Protein AF-A0A3P6PK86-F1 (afdb_monomer_lite)

Secondary structure (DSSP, 8-state):
-PPPHHHHS---SBTTB---HHHHHHHHHHHHHHHHGGGGT--TT--EEEEEHHHHHHHHHHHH-TTTTTTS-SEEEEES--TTSTTT---TTT--HHHHHHHHTT----TTTHHHHHHHHHHHS-HHHHHHHHHHHHHT-TTS---TT-HHHHHHHS-TTHHHHSS-B----------

Organism: Anisakis simplex (NCBI:txid6269)

InterPro domains:
  IPR002018 Carboxylesterase, type B [PF00135] (8-132)
  IPR019826 Carboxylesterase type B, active site [PS00122] (40-55)
  IPR029058 Alpha/Beta hydrolase fold [G3DSA:3.40.50.1820] (6-154)
  IPR029058 Alpha/Beta hydrolase fold [SSF53474] (8-146)
  IPR051093 Neuroligin and Bile salt-activated lipase [PTHR43903] (8-133)

Radius of gyration: 18.69 Å; chains: 1; bounding box: 48×33×60 Å

Foldseek 3Di:
DQDFPLGQAQADVDPLRHHNNNLVSVQVVLVVCLVCVVVVVHHSAAWEWEFAALLLQSSQCLCPDPSRDPHRHDYYHHHHDHVPPPPNDDDSVPDCLNVQLLVQLVLHADPVCGVVSSSVSVVPGDPVSSVVSNVVSVVPPPPPPPPPPCPVVVVCVPDSVRNVVRRPRPRHPPDPDDD

Structure (mmCIF, N/CA/C/O backbone):
data_AF-A0A3P6PK86-F1
#
_entry.id   AF-A0A3P6PK86-F1
#
loop_
_atom_site.grou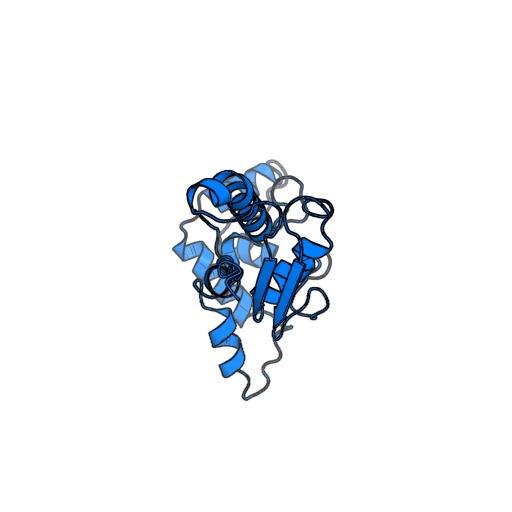p_PDB
_atom_site.id
_atom_site.type_symbol
_atom_site.label_atom_id
_atom_site.label_alt_id
_atom_site.label_comp_id
_atom_site.label_asym_id
_atom_site.label_entity_id
_atom_site.label_seq_id
_atom_site.pdbx_PDB_ins_code
_atom_site.Cartn_x
_atom_site.Cartn_y
_atom_site.Cartn_z
_atom_site.occupancy
_atom_site.B_iso_or_equiv
_atom_site.auth_seq_id
_atom_site.auth_comp_id
_atom_site.auth_asym_id
_atom_site.auth_atom_id
_atom_site.pdbx_PDB_model_num
ATOM 1 N N . MET A 1 1 ? -11.714 -4.425 -6.469 1.00 31.80 1 MET A N 1
ATOM 2 C CA . MET A 1 1 ? -10.636 -5.429 -6.592 1.00 31.80 1 MET A CA 1
ATOM 3 C C . MET A 1 1 ? -9.438 -4.866 -5.845 1.00 31.80 1 MET A C 1
ATOM 5 O O . MET A 1 1 ? -9.023 -3.776 -6.207 1.00 31.80 1 MET A O 1
ATOM 9 N N . ILE A 1 2 ? -8.986 -5.521 -4.771 1.00 38.69 2 ILE A N 1
ATOM 10 C CA . ILE A 1 2 ? -7.820 -5.087 -3.979 1.00 38.69 2 ILE A CA 1
ATOM 11 C C . ILE A 1 2 ? -6.560 -5.549 -4.718 1.00 38.69 2 ILE A C 1
ATOM 13 O O . ILE A 1 2 ? -6.493 -6.702 -5.147 1.00 38.69 2 ILE A O 1
ATOM 17 N N . LYS A 1 3 ? -5.594 -4.654 -4.921 1.00 50.31 3 LYS A N 1
ATOM 18 C CA . LYS A 1 3 ? -4.349 -4.938 -5.643 1.00 50.31 3 LYS A CA 1
ATOM 19 C C . LYS A 1 3 ? -3.356 -5.681 -4.743 1.00 50.31 3 LYS A C 1
ATOM 21 O O . LYS A 1 3 ? -3.172 -5.333 -3.581 1.00 50.31 3 LYS A O 1
ATOM 26 N N . SER A 1 4 ? -2.706 -6.705 -5.298 1.00 50.00 4 SER A N 1
ATOM 27 C CA . SER A 1 4 ? -1.701 -7.544 -4.622 1.00 50.00 4 SER A CA 1
ATOM 28 C C . SER A 1 4 ? -0.397 -6.788 -4.335 1.00 50.00 4 SER A C 1
ATOM 30 O O . SER A 1 4 ? -0.153 -5.755 -4.950 1.00 50.00 4 SER A O 1
ATOM 32 N N . HIS A 1 5 ? 0.487 -7.320 -3.476 1.00 52.94 5 HIS A N 1
ATOM 33 C CA . HIS A 1 5 ? 1.792 -6.713 -3.140 1.00 52.94 5 HIS A CA 1
ATOM 34 C C . HIS A 1 5 ? 2.570 -6.235 -4.385 1.00 52.94 5 HIS A C 1
ATOM 36 O O . HIS A 1 5 ? 2.975 -5.080 -4.498 1.00 52.94 5 HIS A O 1
ATOM 42 N N . ASN A 1 6 ? 2.663 -7.092 -5.398 1.00 59.12 6 ASN A N 1
ATOM 43 C CA . ASN A 1 6 ? 3.407 -6.800 -6.620 1.00 59.12 6 ASN A CA 1
ATOM 44 C C . ASN A 1 6 ? 2.768 -5.677 -7.460 1.00 59.12 6 ASN A C 1
ATOM 46 O O . ASN A 1 6 ? 3.464 -4.842 -8.033 1.00 59.12 6 ASN A O 1
ATOM 50 N N . THR A 1 7 ? 1.436 -5.620 -7.543 1.00 66.81 7 THR A N 1
ATOM 51 C CA . THR A 1 7 ? 0.717 -4.613 -8.358 1.00 66.81 7 THR A CA 1
ATOM 52 C C . THR A 1 7 ? 0.401 -3.330 -7.587 1.00 66.81 7 THR A C 1
ATOM 54 O O . THR A 1 7 ? 0.211 -2.267 -8.180 1.00 66.81 7 THR A O 1
ATOM 57 N N . GLY A 1 8 ? 0.344 -3.421 -6.262 1.00 77.56 8 GLY A N 1
ATOM 58 C CA . GLY A 1 8 ? -0.101 -2.373 -5.357 1.00 77.56 8 GLY A CA 1
ATOM 59 C C . GLY A 1 8 ? 0.996 -1.389 -4.969 1.00 77.56 8 GLY A C 1
ATOM 60 O O . GLY A 1 8 ? 0.677 -0.267 -4.589 1.00 77.56 8 GLY A O 1
ATOM 61 N N . PHE A 1 9 ? 2.272 -1.759 -5.084 1.00 83.25 9 PHE A N 1
ATOM 62 C CA . PHE A 1 9 ? 3.383 -0.930 -4.597 1.00 83.25 9 PHE A CA 1
ATOM 63 C C . PHE A 1 9 ? 4.360 -0.466 -5.690 1.00 83.25 9 PHE A C 1
ATOM 65 O O . PHE A 1 9 ? 5.306 0.259 -5.390 1.00 83.25 9 PHE A O 1
ATOM 72 N N . LEU A 1 10 ? 4.106 -0.786 -6.967 1.00 85.06 10 LEU A N 1
ATOM 73 C CA . LEU A 1 10 ? 4.917 -0.287 -8.082 1.00 85.06 10 LEU A CA 1
ATOM 74 C C . LEU A 1 10 ? 4.920 1.251 -8.139 1.00 85.06 10 LEU A C 1
ATOM 76 O O . LEU A 1 10 ? 3.867 1.880 -8.249 1.00 85.06 10 LEU A O 1
ATOM 80 N N . THR A 1 11 ? 6.110 1.849 -8.157 1.00 86.12 11 THR A N 1
ATOM 81 C CA . THR A 1 11 ? 6.301 3.306 -8.197 1.00 86.12 11 THR A CA 1
ATOM 82 C C . THR A 1 11 ? 7.444 3.712 -9.121 1.00 86.12 11 THR A C 1
ATOM 84 O O . THR A 1 11 ? 8.423 2.985 -9.260 1.00 86.12 11 THR A O 1
ATOM 87 N N . ALA A 1 12 ? 7.331 4.887 -9.737 1.00 82.25 12 ALA A N 1
ATOM 88 C CA . ALA A 1 12 ? 8.379 5.519 -10.543 1.00 82.25 12 ALA A CA 1
ATOM 89 C C . ALA A 1 12 ? 8.790 6.894 -9.981 1.00 82.25 12 ALA A C 1
ATOM 91 O O . ALA A 1 12 ? 9.299 7.729 -10.728 1.00 82.25 12 ALA A O 1
ATOM 92 N N . SER A 1 13 ? 8.462 7.180 -8.710 1.00 80.44 13 SER A N 1
ATOM 93 C CA . SER A 1 13 ? 8.637 8.511 -8.084 1.00 80.44 13 SER A CA 1
ATOM 94 C C . SER A 1 13 ? 8.011 9.654 -8.877 1.00 80.44 13 SER A C 1
ATOM 96 O O . SER A 1 13 ? 8.422 10.808 -8.771 1.00 80.44 13 SER A O 1
ATOM 98 N N . HIS A 1 14 ? 7.022 9.340 -9.706 1.00 84.38 14 HIS A N 1
ATOM 99 C CA . HIS A 1 14 ? 6.396 10.285 -10.608 1.00 84.38 14 HIS A CA 1
ATOM 100 C C . HIS A 1 14 ? 4.910 10.347 -10.295 1.00 84.38 14 HIS A C 1
ATOM 102 O O . HIS A 1 14 ? 4.288 9.330 -10.002 1.00 84.38 14 HIS A O 1
ATOM 108 N N . ARG A 1 15 ? 4.297 11.524 -10.441 1.00 84.81 15 ARG A N 1
ATOM 109 C CA . ARG A 1 15 ? 2.864 11.752 -10.162 1.00 84.81 15 ARG A CA 1
ATOM 110 C C . ARG A 1 15 ? 1.893 10.800 -10.881 1.00 84.81 15 ARG A C 1
ATOM 112 O O . ARG A 1 15 ? 0.744 10.686 -10.483 1.00 84.81 15 ARG A O 1
ATOM 119 N N . LEU A 1 16 ? 2.342 10.151 -11.957 1.00 85.19 16 LEU A N 1
ATOM 120 C CA . LEU A 1 16 ? 1.553 9.191 -12.743 1.00 85.19 16 LEU A CA 1
ATOM 121 C C . LEU A 1 16 ? 1.692 7.738 -12.258 1.00 85.19 16 LEU A C 1
ATOM 123 O O . LEU A 1 16 ? 0.863 6.904 -12.607 1.00 85.19 16 LEU A O 1
ATOM 127 N N . LEU A 1 17 ? 2.732 7.447 -11.475 1.00 84.00 17 LEU A N 1
ATOM 128 C CA . LEU A 1 17 ? 3.063 6.146 -10.897 1.00 84.00 17 LEU A CA 1
ATOM 129 C C . LEU A 1 17 ? 3.625 6.390 -9.492 1.00 84.00 17 LEU A C 1
ATOM 131 O O . LEU A 1 17 ? 4.822 6.250 -9.245 1.00 84.00 17 LEU A O 1
ATOM 135 N N . THR A 1 18 ? 2.753 6.836 -8.590 1.00 84.31 18 THR A N 1
ATOM 136 C CA . THR A 1 18 ? 3.114 7.212 -7.216 1.00 84.31 18 THR A CA 1
ATOM 137 C C . THR A 1 18 ? 3.419 6.003 -6.334 1.00 84.31 18 THR A C 1
ATOM 139 O O . THR A 1 18 ? 4.180 6.129 -5.377 1.00 84.31 18 THR A O 1
ATOM 142 N N . GLY A 1 19 ? 2.857 4.836 -6.665 1.00 86.00 19 GLY A N 1
ATOM 143 C CA . GLY A 1 19 ? 2.863 3.642 -5.820 1.00 86.00 19 GLY A CA 1
ATOM 144 C C . GLY A 1 19 ? 1.856 3.715 -4.684 1.00 86.00 19 GLY A C 1
ATOM 145 O O . GLY A 1 19 ? 0.974 4.574 -4.681 1.00 86.00 19 GLY A O 1
ATOM 146 N N . ASN A 1 20 ? 2.010 2.797 -3.725 1.00 87.62 20 ASN A N 1
ATOM 147 C CA . ASN A 1 20 ? 1.161 2.652 -2.537 1.00 87.62 20 ASN A CA 1
ATOM 148 C C . ASN A 1 20 ? -0.340 2.478 -2.829 1.00 87.62 20 ASN A C 1
ATOM 150 O O . ASN A 1 20 ? -1.170 2.697 -1.950 1.00 87.62 20 ASN A O 1
ATOM 154 N N . PHE A 1 21 ? -0.698 2.022 -4.029 1.00 87.19 21 PHE A N 1
ATOM 155 C CA . PHE A 1 21 ? -2.071 1.687 -4.394 1.00 87.19 21 PHE A CA 1
ATOM 156 C C . PHE A 1 21 ? -2.672 0.619 -3.471 1.00 87.19 21 PHE A C 1
ATOM 158 O O . PHE A 1 21 ? -3.862 0.675 -3.196 1.00 87.19 21 PHE A O 1
ATOM 165 N N . GLY A 1 22 ? -1.861 -0.307 -2.944 1.00 84.56 22 GLY A N 1
ATOM 166 C CA . GLY A 1 22 ? -2.315 -1.273 -1.937 1.00 84.56 22 GLY A CA 1
ATOM 167 C C . GLY A 1 22 ? -2.768 -0.607 -0.629 1.00 84.56 22 GLY A C 1
ATOM 168 O O . GLY A 1 22 ? -3.783 -0.998 -0.059 1.00 84.56 22 GLY A O 1
ATOM 169 N N . LEU A 1 23 ? -2.078 0.451 -0.183 1.00 88.50 23 LEU A N 1
ATOM 170 C CA . LEU A 1 23 ? -2.516 1.247 0.972 1.00 88.50 23 LEU A CA 1
ATOM 171 C C . LEU A 1 23 ? -3.759 2.075 0.636 1.00 88.50 23 LEU A C 1
ATOM 173 O O . LEU A 1 23 ? -4.649 2.198 1.471 1.00 88.50 23 LEU A O 1
ATOM 177 N N . ASP A 1 24 ? -3.848 2.624 -0.577 1.00 89.25 24 ASP A N 1
ATOM 178 C CA . ASP A 1 24 ? -5.050 3.341 -1.015 1.00 89.25 24 ASP A CA 1
ATOM 179 C C . ASP A 1 24 ? -6.276 2.406 -1.067 1.00 89.25 24 ASP A C 1
ATOM 181 O O . ASP A 1 24 ? -7.361 2.803 -0.643 1.00 89.25 24 ASP A O 1
ATOM 185 N N . ASP A 1 25 ? -6.108 1.148 -1.484 1.00 86.44 25 ASP A N 1
ATOM 186 C CA . ASP A 1 25 ? -7.172 0.139 -1.443 1.00 86.44 25 ASP A CA 1
ATOM 187 C C . ASP A 1 25 ? -7.606 -0.168 0.001 1.00 86.44 25 ASP A C 1
ATOM 189 O O . ASP A 1 25 ? -8.805 -0.219 0.284 1.00 86.44 25 ASP A O 1
ATOM 193 N N . GLN A 1 26 ? -6.658 -0.299 0.938 1.00 88.56 26 GLN A N 1
ATOM 194 C CA . GLN A 1 26 ? -6.969 -0.466 2.365 1.00 88.56 26 GLN A CA 1
ATOM 195 C C . GLN A 1 26 ? -7.732 0.745 2.924 1.00 88.56 26 GLN A C 1
ATOM 197 O O . GLN A 1 26 ? -8.716 0.575 3.642 1.00 88.56 26 GLN A O 1
ATOM 202 N N . ILE A 1 27 ? -7.347 1.972 2.556 1.00 91.06 27 ILE A N 1
ATOM 203 C CA . ILE A 1 27 ? -8.066 3.197 2.947 1.00 91.06 27 ILE A CA 1
ATOM 204 C C . ILE A 1 27 ? -9.514 3.160 2.456 1.00 91.06 27 ILE A C 1
ATOM 206 O O . ILE A 1 27 ? -10.431 3.490 3.211 1.00 91.06 27 ILE A O 1
ATOM 210 N N . GLN A 1 28 ? -9.733 2.750 1.206 1.00 90.12 28 GLN A N 1
ATOM 211 C CA . GLN A 1 28 ? -11.075 2.653 0.636 1.00 90.12 28 GLN A CA 1
ATOM 212 C C . GLN A 1 28 ? -11.903 1.553 1.309 1.00 90.12 28 GLN A C 1
ATOM 214 O O . GLN A 1 28 ? -13.082 1.770 1.582 1.00 90.12 28 GLN A O 1
ATOM 219 N N . ALA A 1 29 ? -11.291 0.419 1.656 1.00 87.31 29 ALA A N 1
ATOM 220 C CA . ALA A 1 29 ? -11.954 -0.629 2.427 1.00 87.31 29 ALA A CA 1
ATOM 221 C C . ALA A 1 29 ? -12.379 -0.133 3.821 1.00 87.31 29 ALA A C 1
ATOM 223 O O . ALA A 1 29 ? -13.515 -0.355 4.235 1.00 87.31 29 ALA A O 1
ATOM 224 N N . ILE A 1 30 ? -11.512 0.6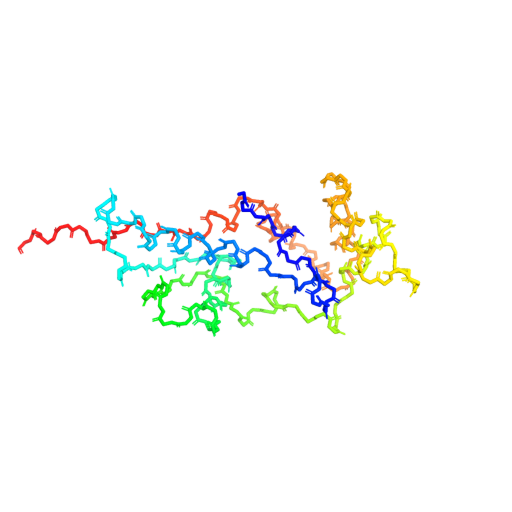04 4.525 1.00 89.12 30 ILE A N 1
ATOM 225 C CA . ILE A 1 30 ? -11.831 1.165 5.848 1.00 89.12 30 ILE A CA 1
ATOM 226 C C . ILE A 1 30 ? -12.942 2.219 5.752 1.00 89.12 30 ILE A C 1
ATOM 228 O O . ILE A 1 30 ? -13.823 2.258 6.609 1.00 89.12 30 ILE A O 1
ATOM 232 N N . ARG A 1 31 ? -12.952 3.053 4.703 1.00 92.31 31 ARG A N 1
ATOM 233 C CA . ARG A 1 31 ? -14.052 4.001 4.445 1.00 92.31 31 ARG A CA 1
ATOM 234 C C . ARG A 1 31 ? -15.377 3.280 4.240 1.00 92.31 31 ARG A C 1
ATOM 236 O O . ARG A 1 31 ? -16.348 3.606 4.916 1.00 92.31 31 ARG A O 1
ATOM 243 N N . TRP A 1 32 ? -15.381 2.249 3.396 1.00 90.44 32 TRP A N 1
ATOM 244 C CA . TRP A 1 32 ? -16.561 1.419 3.183 1.00 90.44 32 TRP A CA 1
ATOM 245 C C . TRP A 1 32 ? -17.044 0.793 4.496 1.00 90.44 32 TRP A C 1
ATOM 247 O O . TRP A 1 32 ? -18.232 0.842 4.801 1.00 90.44 32 TRP A O 1
ATOM 257 N N . LEU A 1 33 ? -16.138 0.278 5.329 1.00 87.62 33 LEU A N 1
ATOM 258 C CA . LEU A 1 33 ? -16.491 -0.257 6.645 1.00 87.62 33 LEU A CA 1
ATOM 259 C C . LEU A 1 33 ? -17.076 0.805 7.569 1.00 87.62 33 LEU A C 1
ATOM 261 O O . LEU A 1 33 ? -18.062 0.538 8.243 1.00 87.62 33 LEU A O 1
ATOM 265 N N . LYS A 1 34 ? -16.517 2.014 7.590 1.00 88.25 34 LYS A N 1
ATOM 266 C CA . LYS A 1 34 ? -17.048 3.115 8.399 1.00 88.25 34 LYS A CA 1
ATOM 267 C C . LYS A 1 34 ? -18.479 3.482 7.997 1.00 88.25 34 LYS A C 1
ATOM 269 O O . LYS A 1 34 ? -19.294 3.772 8.867 1.00 88.25 34 LYS A O 1
ATOM 274 N N . GLU A 1 35 ? -18.783 3.426 6.704 1.00 92.50 35 GLU A N 1
ATOM 275 C CA . GLU A 1 35 ? -20.116 3.695 6.154 1.00 92.50 35 GLU A CA 1
ATOM 276 C C . GLU A 1 35 ? -21.099 2.538 6.386 1.00 92.50 35 GLU A C 1
ATOM 278 O O . GLU A 1 35 ? -22.286 2.774 6.599 1.00 92.50 35 GLU A O 1
ATOM 283 N N . ASN A 1 36 ? -20.620 1.289 6.376 1.00 88.81 36 ASN A N 1
ATOM 284 C CA . ASN A 1 36 ? -21.483 0.106 6.347 1.00 88.81 36 ASN A CA 1
ATOM 285 C C . ASN A 1 36 ? -21.542 -0.675 7.665 1.00 88.81 36 ASN A C 1
ATOM 287 O O . ASN A 1 36 ? -22.475 -1.451 7.851 1.00 88.81 36 ASN A O 1
ATOM 291 N N . ALA A 1 37 ? -20.609 -0.475 8.599 1.00 87.00 37 ALA A N 1
ATOM 292 C CA . ALA A 1 37 ? -20.586 -1.174 9.886 1.00 87.00 37 ALA A CA 1
ATOM 293 C C . ALA A 1 37 ? -21.924 -1.119 10.653 1.00 87.00 37 ALA A C 1
ATOM 295 O O . ALA A 1 37 ? -22.330 -2.174 11.151 1.00 87.00 37 ALA A O 1
ATOM 296 N N . PRO A 1 38 ? -22.664 0.013 10.698 1.00 90.38 38 PRO A N 1
ATOM 297 C CA . PRO A 1 38 ? -23.965 0.063 11.371 1.00 90.38 38 PRO A CA 1
ATOM 298 C C . PRO A 1 38 ? -24.992 -0.922 10.795 1.00 90.38 38 PRO A C 1
ATOM 300 O O . PRO A 1 38 ? -25.784 -1.489 11.544 1.00 90.38 38 PRO A O 1
ATOM 303 N N . ASN A 1 39 ? -24.930 -1.203 9.488 1.00 92.19 39 ASN A N 1
ATOM 304 C CA . ASN A 1 39 ? -25.825 -2.154 8.817 1.00 92.19 39 ASN A CA 1
ATOM 305 C C . ASN A 1 39 ? -25.581 -3.606 9.261 1.00 92.19 39 ASN A C 1
ATOM 307 O O . ASN A 1 39 ? -26.449 -4.458 9.098 1.00 92.19 39 ASN A O 1
ATOM 311 N N . PHE A 1 40 ? -24.414 -3.884 9.848 1.00 89.38 40 PHE A N 1
ATOM 312 C CA . PHE A 1 40 ? -24.033 -5.190 10.387 1.00 89.38 40 PHE A CA 1
ATOM 313 C C . PHE A 1 40 ? -24.025 -5.219 11.925 1.00 89.38 40 PHE A C 1
ATOM 315 O O . PHE A 1 40 ? -23.497 -6.159 12.519 1.00 89.38 40 PHE A O 1
ATOM 322 N N . GLY A 1 41 ? -24.581 -4.193 12.583 1.00 89.19 41 GLY A N 1
ATOM 323 C CA . GLY A 1 41 ? -24.592 -4.064 14.045 1.00 89.19 41 GLY A CA 1
ATOM 324 C C . GLY A 1 41 ? -23.248 -3.655 14.662 1.00 89.19 41 GLY A C 1
ATOM 325 O O . GLY A 1 41 ? -23.073 -3.771 15.873 1.00 89.19 41 GLY A O 1
ATOM 326 N N . GLY A 1 42 ? -22.297 -3.197 13.844 1.00 85.94 42 GLY A N 1
ATOM 327 C CA . GLY A 1 42 ? -21.010 -2.668 14.285 1.00 85.94 42 GLY A CA 1
ATOM 328 C C . GLY A 1 42 ? -21.056 -1.170 14.595 1.00 85.94 42 GLY A C 1
ATOM 329 O O . GLY A 1 42 ? -21.958 -0.453 14.169 1.00 85.94 42 GLY A O 1
ATOM 330 N N . ASP A 1 43 ? -20.040 -0.682 15.305 1.00 87.81 43 ASP A N 1
ATOM 331 C CA . ASP A 1 43 ? -19.879 0.738 15.628 1.00 87.81 43 ASP A CA 1
ATOM 332 C C . ASP A 1 43 ? -18.773 1.376 14.770 1.00 87.81 43 ASP A C 1
ATOM 334 O O . ASP A 1 43 ? -17.591 1.051 14.908 1.00 87.81 43 ASP A O 1
ATOM 338 N N . SER A 1 44 ? -19.152 2.317 13.900 1.00 89.69 44 SER A N 1
ATOM 339 C CA . SER A 1 44 ? -18.238 3.024 12.989 1.00 89.69 44 SER A CA 1
ATOM 340 C C . SER A 1 44 ? -17.247 3.966 13.690 1.00 89.69 44 SER A C 1
ATOM 342 O O . SER A 1 44 ? -16.269 4.413 13.073 1.00 89.69 44 SER A O 1
ATOM 344 N N . ALA A 1 45 ? -17.468 4.267 14.974 1.00 89.81 45 ALA A N 1
ATOM 345 C CA . ALA A 1 45 ? -16.535 5.003 15.822 1.00 89.81 45 ALA A CA 1
ATOM 346 C C . ALA A 1 45 ? -15.478 4.097 16.479 1.00 89.81 45 ALA A C 1
ATOM 348 O O . ALA A 1 45 ? -14.476 4.610 16.974 1.00 89.81 45 ALA A O 1
ATOM 349 N N . ARG A 1 46 ? -15.665 2.768 16.469 1.00 89.50 46 ARG A N 1
ATOM 350 C CA . ARG A 1 46 ? -14.802 1.788 17.158 1.00 89.50 46 ARG A CA 1
ATOM 351 C C . ARG A 1 46 ? -14.201 0.754 16.206 1.00 89.50 46 ARG A C 1
ATOM 353 O O . ARG A 1 46 ? -14.216 -0.446 16.471 1.00 89.50 46 ARG A O 1
ATOM 360 N N . ILE A 1 47 ? -13.673 1.224 15.080 1.00 88.12 47 ILE A N 1
ATOM 361 C CA . ILE A 1 47 ? -12.932 0.383 14.133 1.00 88.12 47 ILE A CA 1
ATOM 362 C C . ILE A 1 47 ? -11.486 0.241 14.623 1.00 88.12 47 ILE A C 1
ATOM 364 O O . ILE A 1 47 ? -10.799 1.245 14.789 1.00 88.12 47 ILE A O 1
ATOM 368 N N . THR A 1 48 ? -11.003 -0.989 14.798 1.00 88.69 48 THR A N 1
ATOM 369 C CA . THR A 1 48 ? -9.601 -1.287 15.139 1.00 88.69 48 THR A CA 1
ATOM 370 C C . THR A 1 48 ? -8.957 -2.066 14.001 1.00 88.69 48 THR A C 1
ATOM 372 O O . THR A 1 48 ? -9.518 -3.060 13.547 1.00 88.69 48 THR A O 1
ATOM 375 N N . LEU A 1 49 ? -7.780 -1.630 13.548 1.00 89.56 49 LEU A N 1
ATOM 376 C CA . LEU A 1 49 ? -6.999 -2.368 12.554 1.00 89.56 49 LEU A CA 1
ATOM 377 C C . LEU A 1 49 ? -6.056 -3.329 13.280 1.00 89.56 49 LEU A C 1
ATOM 379 O O . LEU A 1 49 ? -5.098 -2.871 13.900 1.00 89.56 49 LEU A O 1
ATOM 383 N N . ALA A 1 50 ? -6.294 -4.635 13.230 1.00 87.75 50 ALA A N 1
ATOM 384 C CA . ALA A 1 50 ? -5.271 -5.597 13.633 1.00 87.75 50 ALA A CA 1
ATOM 385 C C . ALA A 1 50 ? -4.471 -6.012 12.403 1.00 87.75 50 ALA A C 1
ATOM 387 O O . ALA A 1 50 ? -5.049 -6.111 11.334 1.00 87.75 50 ALA A O 1
ATOM 388 N N . GLY A 1 51 ? -3.160 -6.181 12.546 1.00 83.88 51 GLY A N 1
ATOM 389 C CA . GLY A 1 51 ? -2.237 -6.542 11.479 1.00 83.88 51 GLY A CA 1
ATOM 390 C C . GLY A 1 51 ? -1.173 -7.509 11.991 1.00 83.88 51 GLY A C 1
ATOM 391 O O . GLY A 1 51 ? -0.681 -7.323 13.107 1.00 83.88 51 GLY A O 1
ATOM 392 N N . GLU A 1 52 ? -0.785 -8.485 11.178 1.00 86.12 52 GLU A N 1
ATOM 393 C CA . GLU A 1 52 ? 0.384 -9.362 11.367 1.00 86.12 52 GLU A CA 1
ATOM 394 C C . GLU A 1 52 ? 1.409 -9.095 10.244 1.00 86.12 52 GLU A C 1
ATOM 396 O O . GLU A 1 52 ? 1.012 -8.535 9.231 1.00 86.12 52 GLU A O 1
ATOM 401 N N . SER A 1 53 ? 2.714 -9.325 10.449 1.00 86.62 53 SER A N 1
ATOM 402 C CA . SER A 1 53 ? 3.769 -9.193 9.426 1.00 86.62 53 SER A CA 1
ATOM 403 C C . SER A 1 53 ? 3.628 -7.941 8.532 1.00 86.62 53 SER A C 1
ATOM 405 O O . SER A 1 53 ? 3.685 -6.800 9.019 1.00 86.62 53 SER A O 1
ATOM 407 N N . ALA A 1 54 ? 3.427 -8.110 7.222 1.00 81.75 54 ALA A N 1
ATOM 408 C CA . ALA A 1 54 ? 3.249 -7.017 6.273 1.00 81.75 54 ALA A CA 1
ATOM 409 C C . ALA A 1 54 ? 1.953 -6.232 6.536 1.00 81.75 54 ALA A C 1
ATOM 411 O O . ALA A 1 54 ? 1.939 -5.003 6.390 1.00 81.75 54 ALA A O 1
ATOM 412 N N . GLY A 1 55 ? 0.888 -6.901 6.983 1.00 82.88 55 GLY A N 1
ATOM 413 C CA . GLY A 1 55 ? -0.335 -6.274 7.482 1.00 82.88 55 GLY A CA 1
ATOM 414 C C . GLY A 1 55 ? -0.095 -5.346 8.680 1.00 82.88 55 GLY A C 1
ATOM 415 O O . GLY A 1 55 ? -0.620 -4.230 8.703 1.00 82.88 55 GLY A O 1
ATOM 416 N N . ALA A 1 56 ? 0.756 -5.728 9.638 1.00 88.25 56 ALA A N 1
ATOM 417 C CA . ALA A 1 56 ? 1.136 -4.881 10.774 1.00 88.25 56 ALA A CA 1
ATOM 418 C C . ALA A 1 56 ? 1.934 -3.648 10.326 1.00 88.25 56 ALA A C 1
ATOM 420 O O . ALA A 1 56 ? 1.685 -2.531 10.790 1.00 88.25 56 ALA A O 1
ATOM 421 N N . ALA A 1 57 ? 2.858 -3.810 9.374 1.00 89.19 57 ALA A N 1
ATOM 422 C CA . ALA A 1 57 ? 3.550 -2.674 8.772 1.00 89.19 57 ALA A CA 1
ATOM 423 C C . ALA A 1 57 ? 2.572 -1.722 8.062 1.00 89.19 57 ALA A C 1
ATOM 425 O O . ALA A 1 57 ? 2.647 -0.508 8.263 1.00 89.19 57 ALA A O 1
ATOM 426 N N . CYS A 1 58 ? 1.603 -2.255 7.310 1.00 90.88 58 CYS A N 1
ATOM 427 C CA . CYS A 1 58 ? 0.555 -1.460 6.670 1.00 90.88 58 CYS A CA 1
ATOM 428 C C . CYS A 1 58 ? -0.311 -0.714 7.696 1.00 90.88 58 CYS A C 1
ATOM 430 O O . CYS A 1 58 ? -0.480 0.499 7.581 1.00 90.88 58 CYS A O 1
ATOM 432 N N . ALA A 1 59 ? -0.808 -1.393 8.735 1.00 91.56 59 ALA A N 1
ATOM 433 C CA . ALA A 1 59 ? -1.602 -0.777 9.800 1.00 91.56 59 ALA A CA 1
ATOM 434 C C . ALA A 1 59 ? -0.819 0.328 10.532 1.00 91.56 59 ALA A C 1
ATOM 436 O O . ALA A 1 59 ? -1.362 1.397 10.814 1.00 91.56 59 ALA A O 1
ATOM 437 N N . SER A 1 60 ? 0.477 0.115 10.770 1.00 93.00 60 SER A N 1
ATOM 438 C CA . SER A 1 60 ? 1.380 1.120 11.338 1.00 93.00 60 SER A CA 1
ATOM 439 C C . SER A 1 60 ? 1.542 2.342 10.419 1.00 93.00 60 SER A C 1
ATOM 441 O O . SER A 1 60 ? 1.418 3.477 10.881 1.00 93.00 60 SER A O 1
ATOM 443 N N . LEU A 1 61 ? 1.728 2.135 9.108 1.00 93.31 61 LEU A N 1
ATOM 444 C CA . LEU A 1 61 ? 1.795 3.209 8.107 1.00 93.31 61 LEU A CA 1
ATOM 445 C C . LEU A 1 61 ? 0.476 3.990 8.014 1.00 93.31 61 LEU A C 1
ATOM 447 O O . LEU A 1 61 ? 0.481 5.221 7.945 1.00 93.31 61 LEU A O 1
ATOM 451 N N . LEU A 1 62 ? -0.664 3.299 8.061 1.00 93.00 62 LEU A N 1
ATOM 452 C CA . LEU A 1 62 ? -1.985 3.923 8.105 1.00 93.00 62 LEU A CA 1
ATOM 453 C C . LEU A 1 62 ? -2.195 4.710 9.406 1.00 93.00 62 LEU A C 1
ATOM 455 O O . LEU A 1 62 ? -2.838 5.753 9.373 1.00 93.00 62 LEU A O 1
ATOM 459 N N . ALA A 1 63 ? -1.653 4.284 10.548 1.00 93.44 63 ALA A N 1
ATOM 460 C CA . ALA A 1 63 ? -1.775 5.031 11.807 1.00 93.44 63 ALA A CA 1
ATOM 461 C C . ALA A 1 63 ? -1.096 6.410 11.751 1.00 93.44 63 ALA A C 1
ATOM 463 O O . ALA A 1 63 ? -1.594 7.372 12.339 1.00 93.44 63 ALA A O 1
ATOM 464 N N . ILE A 1 64 ? 0.015 6.521 11.020 1.00 93.00 64 ILE A N 1
ATOM 465 C CA . ILE A 1 64 ? 0.801 7.760 10.922 1.00 93.00 64 ILE A CA 1
ATOM 466 C C . ILE A 1 64 ? 0.481 8.599 9.677 1.00 93.00 64 ILE A C 1
ATOM 468 O O . ILE A 1 64 ? 0.861 9.770 9.613 1.00 93.00 64 ILE A O 1
ATOM 472 N N . SER A 1 65 ? -0.216 8.031 8.691 1.00 92.88 65 SER A N 1
ATOM 473 C CA . SER A 1 65 ? -0.501 8.699 7.421 1.00 92.88 65 SER A CA 1
ATOM 474 C C . SER A 1 65 ? -1.488 9.867 7.583 1.00 92.88 65 SER A C 1
ATOM 476 O O . SER A 1 65 ? -2.581 9.689 8.125 1.00 92.88 65 SER A O 1
ATOM 478 N N . PRO A 1 66 ? -1.194 11.061 7.030 1.00 91.38 66 PRO A N 1
ATOM 479 C CA . PRO A 1 66 ? -2.151 12.169 6.988 1.00 91.38 66 PRO A CA 1
ATOM 480 C C . PRO A 1 66 ? -3.453 11.826 6.252 1.00 91.38 66 PRO A C 1
ATOM 482 O O . PRO A 1 66 ? -4.479 12.451 6.500 1.00 91.38 66 PRO A O 1
ATOM 485 N N . LYS A 1 67 ? -3.434 10.821 5.360 1.00 89.44 67 LYS A N 1
ATOM 486 C CA . LYS A 1 67 ? -4.625 10.376 4.624 1.00 89.44 67 LYS A CA 1
ATOM 487 C C . LYS A 1 67 ? -5.664 9.699 5.517 1.00 89.44 67 LYS A C 1
ATOM 489 O O . LYS A 1 67 ? -6.793 9.546 5.074 1.00 89.44 67 LYS A O 1
ATOM 494 N N . THR A 1 68 ? -5.315 9.271 6.722 1.00 88.94 68 THR A N 1
ATOM 495 C CA . THR A 1 68 ? -6.138 8.398 7.586 1.00 88.94 68 THR A CA 1
ATOM 496 C C . THR A 1 68 ? -6.203 8.880 9.032 1.00 88.94 68 THR A C 1
ATOM 498 O O . THR A 1 68 ? -7.159 8.559 9.745 1.00 88.94 68 THR A O 1
ATOM 501 N N . LYS A 1 69 ? -5.194 9.647 9.465 1.00 78.75 69 LYS A N 1
ATOM 502 C CA . LYS A 1 69 ? -5.008 10.099 10.842 1.00 78.75 69 LYS A CA 1
ATOM 503 C C . LYS A 1 69 ? -6.264 10.766 11.406 1.00 78.75 69 LYS A C 1
ATOM 505 O O . LYS A 1 69 ? -6.695 11.811 10.930 1.00 78.75 69 LYS A O 1
ATOM 510 N N . GLY A 1 70 ? -6.800 10.168 12.469 1.00 75.56 70 GLY A N 1
ATOM 511 C CA . GLY A 1 70 ? -7.814 10.771 13.335 1.00 75.56 70 GLY A CA 1
ATOM 512 C C . GLY A 1 70 ? -9.270 10.623 12.894 1.00 75.56 70 GLY A C 1
ATOM 513 O O . GLY A 1 70 ? -10.130 11.178 13.568 1.00 75.56 70 GLY A O 1
ATOM 514 N N . TYR A 1 71 ? -9.577 9.903 11.807 1.00 83.00 71 TYR A N 1
ATOM 515 C CA . TYR A 1 71 ? -10.974 9.815 11.353 1.00 83.00 71 TYR A CA 1
ATOM 516 C C . TYR A 1 71 ? -11.435 8.455 10.813 1.00 83.00 71 TYR A C 1
ATOM 518 O O . TYR A 1 71 ? -12.642 8.203 10.792 1.00 83.00 71 TYR A O 1
ATOM 526 N N . LEU A 1 72 ? -10.535 7.549 10.415 1.00 87.56 72 LEU A N 1
ATOM 527 C CA . LEU A 1 72 ? -10.938 6.268 9.813 1.00 87.56 72 LEU A CA 1
ATOM 528 C C . LEU A 1 72 ? -11.045 5.097 10.800 1.00 87.56 72 LEU A C 1
ATOM 530 O O . LEU A 1 72 ? -11.920 4.256 10.629 1.00 87.56 72 LEU A O 1
ATOM 534 N N . PHE A 1 73 ? -10.223 5.065 11.846 1.00 90.25 73 PHE A N 1
ATOM 535 C CA . PHE A 1 73 ? -10.196 4.005 12.860 1.00 90.25 73 PHE A CA 1
ATOM 536 C C . PHE A 1 73 ? -9.756 4.572 14.217 1.00 90.25 73 PHE A C 1
ATOM 538 O O . PHE A 1 73 ? -9.159 5.647 14.280 1.00 90.25 73 PHE A O 1
ATOM 545 N N . SER A 1 74 ? -10.073 3.863 15.299 1.00 91.06 74 SER A N 1
ATOM 546 C CA . SER A 1 74 ? -9.820 4.263 16.688 1.00 91.06 74 SER A CA 1
ATOM 547 C C . SER A 1 74 ? -8.544 3.667 17.282 1.00 91.06 74 SER A C 1
ATOM 549 O O . SER A 1 74 ? -8.044 4.182 18.277 1.00 91.06 74 SER A O 1
ATOM 551 N N . GLY A 1 75 ? -8.009 2.591 16.701 1.00 90.75 75 GLY A N 1
ATOM 552 C CA . GLY A 1 75 ? -6.813 1.932 17.222 1.00 90.75 75 GLY A CA 1
ATOM 553 C C . GLY A 1 75 ? -6.178 0.954 16.243 1.00 90.75 75 GLY A C 1
ATOM 554 O O . GLY A 1 75 ? -6.761 0.630 15.205 1.00 90.75 75 GLY A O 1
ATOM 555 N N . VAL A 1 76 ? -4.979 0.484 16.597 1.00 92.31 76 VAL A N 1
ATOM 556 C CA . VAL A 1 76 ? -4.246 -0.545 15.853 1.00 92.31 76 VAL A CA 1
ATOM 557 C C . VAL A 1 76 ? -3.695 -1.626 16.787 1.00 92.31 76 VAL A C 1
ATOM 559 O O . VAL A 1 76 ? -3.291 -1.323 17.908 1.00 92.31 76 VAL A O 1
ATOM 562 N N . ILE A 1 77 ? -3.651 -2.871 16.317 1.00 90.62 77 ILE A N 1
ATOM 563 C CA . ILE A 1 77 ? -2.957 -4.001 16.949 1.00 90.62 77 ILE A CA 1
ATOM 564 C C . ILE A 1 77 ? -1.898 -4.473 15.958 1.00 90.62 77 ILE A C 1
ATOM 566 O O . ILE A 1 77 ? -2.228 -4.826 14.832 1.00 90.62 77 ILE A O 1
ATOM 570 N N . LEU A 1 78 ? -0.630 -4.455 16.362 1.00 93.12 78 LEU A N 1
ATOM 571 C CA . LEU A 1 78 ? 0.501 -4.748 15.481 1.00 93.12 78 LEU A CA 1
ATOM 572 C C . LEU A 1 78 ? 1.214 -6.010 15.973 1.00 93.12 78 LEU A C 1
ATOM 574 O O . LEU A 1 78 ? 1.705 -6.044 17.103 1.00 93.12 78 LEU A O 1
ATOM 578 N N . ARG A 1 79 ? 1.266 -7.049 15.143 1.00 90.00 79 ARG A N 1
ATOM 579 C CA . ARG A 1 79 ? 1.913 -8.332 15.438 1.00 90.00 79 ARG A CA 1
ATOM 580 C C . ARG A 1 79 ? 3.064 -8.551 14.460 1.00 90.00 79 ARG A C 1
ATOM 582 O O . ARG A 1 79 ? 2.859 -8.463 13.263 1.00 90.00 79 ARG A O 1
ATOM 589 N N . SER A 1 80 ? 4.274 -8.785 14.966 1.00 90.19 80 SER A N 1
ATOM 590 C CA . SER A 1 80 ? 5.454 -9.156 14.157 1.00 90.19 80 SER A CA 1
ATOM 591 C C . SER A 1 80 ? 5.779 -8.248 12.951 1.00 90.19 80 SER A C 1
ATOM 593 O O . SER A 1 80 ? 6.479 -8.659 12.032 1.00 90.19 80 SER A O 1
ATOM 595 N N . GLY A 1 81 ? 5.344 -6.983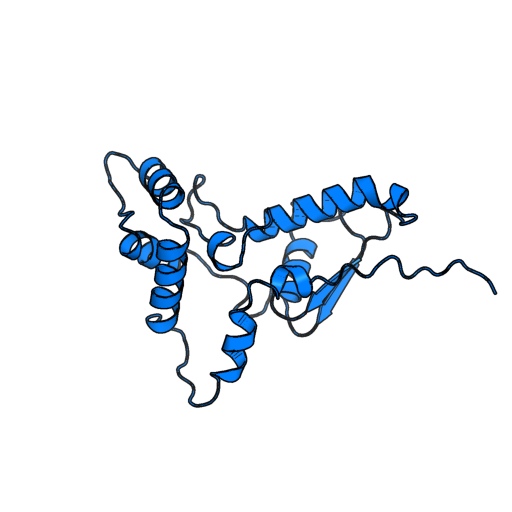 12.962 1.00 87.25 81 GLY A N 1
ATOM 596 C CA . GLY A 1 81 ? 5.634 -6.023 11.897 1.00 87.25 81 GLY A CA 1
ATOM 597 C C . GLY A 1 81 ? 5.379 -4.573 12.310 1.00 87.25 81 GLY A C 1
ATOM 598 O O . GLY A 1 81 ? 4.672 -4.291 13.278 1.00 87.25 81 GLY A O 1
ATOM 599 N N . SER A 1 82 ? 6.022 -3.634 11.612 1.00 90.56 82 SER A N 1
ATOM 600 C CA . SER A 1 82 ? 5.998 -2.200 11.931 1.00 90.56 82 SER A CA 1
ATOM 601 C C . SER A 1 82 ? 6.432 -1.362 10.729 1.00 90.56 82 SER A C 1
ATOM 603 O O . SER A 1 82 ? 7.231 -1.821 9.915 1.00 90.56 82 SER A O 1
ATOM 605 N N . ALA A 1 83 ? 5.985 -0.103 10.656 1.00 91.50 83 ALA A N 1
ATOM 606 C CA . ALA A 1 83 ? 6.463 0.868 9.667 1.00 91.50 83 ALA A CA 1
ATOM 607 C C . ALA A 1 83 ? 7.980 1.137 9.756 1.00 91.50 83 ALA A C 1
ATOM 609 O O . ALA A 1 83 ? 8.573 1.628 8.800 1.00 91.50 83 ALA A O 1
ATOM 610 N N . LEU A 1 84 ? 8.606 0.825 10.897 1.00 91.69 84 LEU A N 1
ATOM 611 C CA . LEU A 1 84 ? 10.047 0.979 11.115 1.00 91.69 84 LEU A CA 1
ATOM 612 C C . LEU A 1 84 ? 10.867 -0.235 10.664 1.00 91.69 84 LEU A C 1
ATOM 614 O O . LEU A 1 84 ? 12.096 -0.188 10.715 1.00 91.69 84 LEU A O 1
ATOM 618 N N . ALA A 1 85 ? 10.223 -1.330 10.254 1.00 85.69 85 ALA A N 1
ATOM 619 C CA . ALA A 1 85 ? 10.955 -2.494 9.787 1.00 85.69 85 ALA A CA 1
ATOM 620 C C . ALA A 1 85 ? 11.726 -2.152 8.494 1.00 85.69 85 ALA A C 1
ATOM 622 O O . ALA A 1 85 ? 11.173 -1.503 7.603 1.00 85.69 85 ALA A O 1
ATOM 623 N N . PRO A 1 86 ? 12.982 -2.610 8.333 1.00 81.44 86 PRO A N 1
ATOM 624 C CA . PRO A 1 86 ? 13.823 -2.250 7.184 1.00 81.44 86 PRO A CA 1
ATOM 625 C C . PRO A 1 86 ? 13.282 -2.758 5.837 1.00 81.44 86 PRO A C 1
ATOM 627 O O . PRO A 1 86 ? 13.760 -2.349 4.779 1.00 81.44 86 PRO A O 1
ATOM 630 N N . TRP A 1 87 ? 12.304 -3.665 5.862 1.00 79.81 87 TRP A N 1
ATOM 631 C CA . TRP A 1 87 ? 11.598 -4.183 4.693 1.00 79.81 87 TRP A CA 1
ATOM 632 C C . TRP A 1 87 ? 10.270 -3.460 4.403 1.00 79.81 87 TRP A C 1
ATOM 634 O O . TRP A 1 87 ? 9.737 -3.623 3.310 1.00 79.81 87 TRP A O 1
ATOM 644 N N . ALA A 1 88 ? 9.742 -2.657 5.334 1.00 81.62 88 ALA A N 1
ATOM 645 C CA . ALA A 1 88 ? 8.398 -2.078 5.242 1.00 81.62 88 ALA A CA 1
ATOM 646 C C . ALA A 1 88 ? 8.309 -0.856 4.318 1.00 81.62 88 ALA A C 1
ATOM 648 O O . ALA A 1 88 ? 7.271 -0.613 3.705 1.00 81.62 88 ALA A O 1
ATOM 649 N N . VAL A 1 89 ? 9.386 -0.071 4.221 1.00 85.06 89 VAL A N 1
ATOM 650 C CA . VAL A 1 89 ? 9.436 1.144 3.401 1.00 85.06 89 VAL A CA 1
ATOM 651 C C . VAL A 1 89 ? 10.668 1.106 2.514 1.00 85.06 89 VAL A C 1
ATOM 653 O O . VAL A 1 89 ? 11.786 0.873 2.973 1.00 85.06 89 VAL A O 1
ATOM 656 N N . ARG A 1 90 ? 10.463 1.369 1.225 1.00 79.62 90 ARG A N 1
ATOM 657 C CA . ARG A 1 90 ? 11.528 1.444 0.228 1.00 79.62 90 ARG A CA 1
ATOM 658 C C . ARG A 1 90 ? 11.632 2.852 -0.327 1.00 79.62 90 ARG A C 1
ATOM 660 O O . ARG A 1 90 ? 10.626 3.455 -0.697 1.00 79.62 90 ARG A O 1
ATOM 667 N N . SER A 1 91 ? 12.855 3.374 -0.386 1.00 72.19 91 SER A N 1
ATOM 668 C CA . SER A 1 91 ? 13.102 4.636 -1.072 1.00 72.19 91 SER A CA 1
ATOM 669 C C . SER A 1 91 ? 13.334 4.374 -2.548 1.00 72.19 91 SER A C 1
ATOM 671 O O . SER A 1 91 ? 14.244 3.651 -2.945 1.00 72.19 91 SER A O 1
ATOM 673 N N . THR A 1 92 ? 12.563 5.056 -3.378 1.00 66.81 92 THR A N 1
ATOM 674 C CA . THR A 1 92 ? 12.755 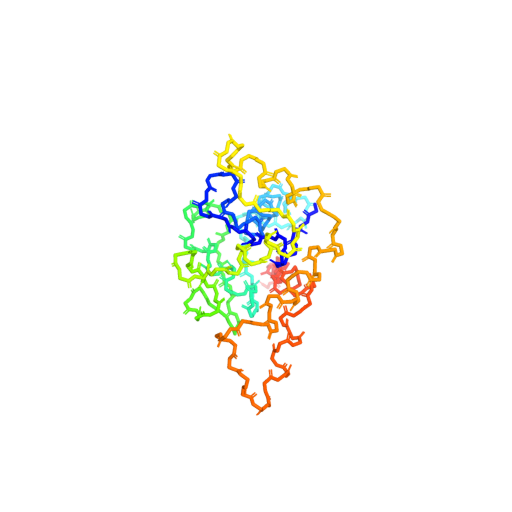5.037 -4.824 1.00 66.81 92 THR A CA 1
ATOM 675 C C . THR A 1 92 ? 14.062 5.688 -5.274 1.00 66.81 92 THR A C 1
ATOM 677 O O . THR A 1 92 ? 14.477 5.492 -6.408 1.00 66.81 92 THR A O 1
ATOM 680 N N . SER A 1 93 ? 14.706 6.489 -4.417 1.00 59.00 93 SER A N 1
ATOM 681 C CA . SER A 1 93 ? 16.023 7.066 -4.718 1.00 59.00 93 SER A CA 1
ATOM 682 C C . SER A 1 93 ? 17.168 6.069 -4.534 1.00 59.00 93 SER A C 1
ATOM 684 O O . SER A 1 93 ? 18.243 6.283 -5.086 1.00 59.00 93 SER A O 1
ATOM 686 N N . THR A 1 94 ? 16.953 4.994 -3.770 1.00 55.66 94 THR A N 1
ATOM 687 C CA . THR A 1 94 ? 17.975 3.979 -3.476 1.00 55.66 94 THR A CA 1
ATOM 688 C C . THR A 1 94 ? 17.647 2.610 -4.067 1.00 55.66 94 THR A C 1
ATOM 690 O O . THR A 1 94 ? 18.536 1.768 -4.166 1.00 55.66 94 THR A O 1
ATOM 693 N N . GLU A 1 95 ? 16.404 2.377 -4.496 1.00 68.06 95 GLU A N 1
ATOM 694 C CA . GLU A 1 95 ? 15.963 1.106 -5.061 1.00 68.06 95 GLU A CA 1
ATOM 695 C C . GLU A 1 95 ? 15.509 1.239 -6.520 1.00 68.06 95 GLU A C 1
ATOM 697 O O . GLU A 1 95 ? 14.590 1.985 -6.845 1.00 68.06 95 GLU A O 1
ATOM 702 N N . ASN A 1 96 ? 16.132 0.453 -7.405 1.00 78.62 96 ASN A N 1
ATOM 703 C CA . ASN A 1 96 ? 15.875 0.478 -8.849 1.00 78.62 96 ASN A CA 1
ATOM 704 C C . ASN A 1 96 ? 14.963 -0.671 -9.332 1.00 78.62 96 ASN A C 1
ATOM 706 O O . ASN A 1 96 ? 14.873 -0.948 -10.529 1.00 78.62 96 ASN A O 1
ATOM 710 N N . ASN A 1 97 ? 14.304 -1.384 -8.413 1.00 82.62 97 ASN A N 1
ATOM 711 C CA . ASN A 1 97 ? 13.495 -2.567 -8.733 1.00 82.62 97 ASN A CA 1
ATOM 712 C C . ASN A 1 97 ? 12.350 -2.247 -9.692 1.00 82.62 97 ASN A C 1
ATOM 714 O O . ASN A 1 97 ? 12.120 -2.998 -10.638 1.00 82.62 97 ASN A O 1
ATOM 718 N N . SER A 1 98 ? 11.694 -1.101 -9.511 1.00 85.19 98 SER A N 1
ATOM 719 C CA . SER A 1 98 ? 10.638 -0.656 -10.416 1.00 85.19 98 SER A CA 1
ATOM 720 C C . SER A 1 98 ? 11.143 -0.457 -11.846 1.00 85.19 98 SER A C 1
ATOM 722 O O . SER A 1 98 ? 10.481 -0.898 -12.780 1.00 85.19 98 SER A O 1
ATOM 724 N N . ALA A 1 99 ? 12.313 0.160 -12.046 1.00 87.12 99 ALA A N 1
ATOM 725 C CA . ALA A 1 99 ? 12.853 0.349 -13.394 1.00 87.12 99 ALA A CA 1
ATOM 726 C C . ALA A 1 99 ? 13.251 -0.990 -14.028 1.00 87.12 99 ALA A C 1
ATOM 728 O O . ALA A 1 99 ? 12.935 -1.241 -15.186 1.00 87.12 99 ALA A O 1
ATOM 729 N N . ARG A 1 100 ? 13.858 -1.893 -13.248 1.00 87.50 100 ARG A N 1
ATOM 730 C CA . ARG A 1 100 ? 14.198 -3.252 -13.704 1.00 87.50 100 ARG A CA 1
ATOM 731 C C . ARG A 1 100 ? 12.959 -4.040 -14.118 1.00 87.50 100 ARG A C 1
ATOM 733 O O . ARG A 1 100 ? 12.988 -4.743 -15.125 1.00 87.50 100 ARG A O 1
ATOM 740 N N . LEU A 1 101 ? 11.871 -3.905 -13.362 1.00 88.38 101 LEU A N 1
ATOM 741 C CA . LEU A 1 101 ? 10.585 -4.498 -13.709 1.00 88.38 101 LEU A CA 1
ATOM 742 C C . LEU A 1 101 ? 10.043 -3.921 -15.019 1.00 88.38 101 LEU A C 1
ATOM 744 O O . LEU A 1 101 ? 9.626 -4.683 -15.889 1.00 88.38 101 LEU A O 1
ATOM 748 N N . MET A 1 102 ? 10.048 -2.592 -15.162 1.00 90.69 102 MET A N 1
ATOM 749 C CA . MET A 1 102 ? 9.596 -1.916 -16.382 1.00 90.69 102 MET A CA 1
ATOM 750 C C . MET A 1 102 ? 10.403 -2.382 -17.599 1.00 90.69 102 MET A C 1
ATOM 752 O O . MET A 1 102 ? 9.814 -2.730 -18.621 1.00 90.69 102 MET A O 1
ATOM 756 N N . ASP A 1 103 ? 11.726 -2.485 -17.470 1.00 91.62 103 ASP A N 1
ATOM 757 C CA . ASP A 1 103 ? 12.613 -2.970 -18.529 1.00 91.62 103 ASP A CA 1
ATOM 758 C C . ASP A 1 103 ? 12.321 -4.427 -18.911 1.00 91.62 103 ASP A C 1
ATOM 760 O O . ASP A 1 103 ? 12.219 -4.736 -20.101 1.00 91.62 103 ASP A O 1
ATOM 764 N N . TYR A 1 104 ? 12.115 -5.312 -17.927 1.00 92.06 104 TYR A N 1
ATOM 765 C CA . TYR A 1 104 ? 11.717 -6.708 -18.157 1.00 92.06 104 TYR A CA 1
ATOM 766 C C . TYR A 1 104 ? 10.370 -6.803 -18.896 1.00 92.06 104 TYR A C 1
ATOM 768 O O . TYR A 1 104 ? 10.182 -7.574 -19.845 1.00 92.06 104 TYR A O 1
ATOM 776 N N . CYS A 1 105 ? 9.424 -5.954 -18.499 1.00 92.81 105 CYS A N 1
ATOM 777 C CA . CYS A 1 105 ? 8.109 -5.856 -19.121 1.00 92.81 105 CYS A CA 1
ATOM 778 C C . CYS A 1 105 ? 8.145 -5.205 -20.516 1.00 92.81 105 CYS A C 1
ATOM 780 O O . CYS A 1 105 ? 7.137 -5.225 -21.218 1.00 92.81 105 CYS A O 1
ATOM 782 N N . GLY A 1 106 ? 9.297 -4.690 -20.960 1.00 93.81 106 GLY A N 1
ATOM 783 C CA . GLY A 1 106 ? 9.451 -4.001 -22.243 1.00 93.81 106 GLY A CA 1
ATOM 784 C C . GLY A 1 106 ? 8.957 -2.552 -22.235 1.00 93.81 106 GLY A C 1
ATOM 785 O O . GLY A 1 106 ? 8.914 -1.920 -23.286 1.00 93.81 106 GLY A O 1
ATOM 786 N N . CYS A 1 107 ? 8.625 -2.006 -21.067 1.00 93.25 107 CYS A N 1
ATOM 787 C CA . CYS A 1 107 ? 8.111 -0.653 -20.877 1.00 93.25 107 CYS A CA 1
ATOM 788 C C . CYS A 1 107 ? 9.240 0.341 -20.596 1.00 93.25 107 CYS A C 1
ATOM 790 O O . CYS A 1 107 ? 9.304 0.962 -19.535 1.00 93.25 107 CYS A O 1
ATOM 792 N N . ARG A 1 108 ? 10.158 0.474 -21.557 1.00 90.19 108 ARG A N 1
ATOM 793 C CA . ARG A 1 108 ? 11.338 1.337 -21.423 1.00 90.19 108 ARG A CA 1
ATOM 794 C C . ARG A 1 108 ? 10.969 2.817 -21.474 1.00 90.19 108 ARG A C 1
ATOM 796 O O . ARG A 1 108 ? 10.042 3.226 -22.174 1.00 90.19 108 ARG A O 1
ATOM 803 N N . TYR A 1 109 ? 11.751 3.642 -20.780 1.00 88.44 109 TYR A N 1
ATOM 804 C CA . TYR A 1 109 ? 11.573 5.090 -20.832 1.00 88.44 109 TYR A CA 1
ATOM 805 C C . TYR A 1 109 ? 11.832 5.639 -22.238 1.00 88.44 109 TYR A C 1
ATOM 807 O O . TYR A 1 109 ? 12.904 5.452 -22.814 1.00 88.44 109 TYR A O 1
ATOM 815 N N . ASN A 1 110 ? 10.854 6.375 -22.761 1.00 90.12 110 ASN A N 1
ATOM 816 C CA . ASN A 1 110 ? 10.953 7.092 -24.022 1.00 90.12 110 ASN A CA 1
ATOM 817 C C . ASN A 1 110 ? 11.016 8.599 -23.736 1.00 90.12 110 ASN A C 1
ATOM 819 O O . ASN A 1 110 ? 10.102 9.148 -23.126 1.00 90.12 110 ASN A O 1
ATOM 823 N N . ARG A 1 111 ? 12.074 9.284 -24.191 1.00 89.19 111 ARG A N 1
ATOM 824 C CA . ARG A 1 111 ? 12.258 10.727 -23.938 1.00 89.19 111 ARG A CA 1
ATOM 825 C C . ARG A 1 111 ? 11.172 11.599 -24.570 1.00 89.19 111 ARG A C 1
ATOM 827 O O . ARG A 1 111 ? 10.841 12.630 -24.001 1.00 89.19 111 ARG A O 1
ATOM 834 N N . THR A 1 112 ? 10.631 11.192 -25.715 1.00 92.25 112 THR A N 1
ATOM 835 C CA . THR A 1 112 ? 9.606 11.944 -26.451 1.00 92.25 112 THR A CA 1
ATOM 836 C C . THR A 1 112 ? 8.228 11.772 -25.820 1.00 92.25 112 THR A C 1
ATOM 838 O O . THR A 1 112 ? 7.484 12.738 -25.701 1.00 92.25 112 THR A O 1
ATOM 841 N N . LEU A 1 113 ? 7.890 10.551 -25.396 1.00 90.19 113 LEU A N 1
ATOM 842 C CA . LEU A 1 113 ? 6.565 10.236 -24.845 1.00 90.19 113 LEU A CA 1
ATOM 843 C C . LEU A 1 113 ? 6.485 10.383 -23.313 1.00 90.19 113 LEU A C 1
ATOM 845 O O . LEU A 1 113 ? 5.398 10.473 -22.739 1.00 90.19 113 LEU A O 1
ATOM 849 N N . GLY A 1 114 ? 7.634 10.403 -22.637 1.00 90.25 114 GLY A N 1
ATOM 850 C CA . GLY A 1 114 ? 7.748 10.591 -21.196 1.00 90.25 114 GLY A CA 1
ATOM 851 C C . GLY A 1 114 ? 7.083 9.487 -20.367 1.00 90.25 114 GLY A C 1
ATOM 852 O O . GLY A 1 114 ? 6.938 8.339 -20.786 1.00 90.25 114 GLY A O 1
ATOM 853 N N . MET A 1 115 ? 6.673 9.843 -19.146 1.00 89.62 115 MET A N 1
ATOM 854 C CA . MET A 1 115 ? 6.114 8.891 -18.176 1.00 89.62 115 MET A CA 1
ATOM 855 C C . MET A 1 115 ? 4.696 8.409 -18.526 1.00 89.62 115 MET A C 1
ATOM 857 O O . MET A 1 115 ? 4.274 7.356 -18.053 1.00 89.62 115 MET A O 1
ATOM 861 N N . THR A 1 116 ? 3.958 9.148 -19.359 1.00 91.69 116 THR A N 1
ATOM 862 C CA . THR A 1 116 ? 2.630 8.725 -19.834 1.00 91.69 116 THR A CA 1
ATOM 863 C C . THR A 1 116 ? 2.727 7.403 -20.593 1.00 91.69 116 THR A C 1
ATOM 865 O O . THR A 1 116 ? 1.990 6.472 -20.283 1.00 91.69 116 THR A O 1
ATOM 868 N N . HIS A 1 117 ? 3.723 7.272 -21.476 1.00 92.69 117 HIS A N 1
ATOM 869 C CA . HIS A 1 117 ? 3.983 6.033 -22.207 1.00 92.69 117 HIS A CA 1
ATOM 870 C C . HIS A 1 117 ? 4.336 4.856 -21.296 1.00 92.69 117 HIS A C 1
ATOM 872 O O . HIS A 1 117 ? 3.821 3.759 -21.493 1.00 92.69 117 HIS A O 1
ATOM 878 N N . ILE A 1 118 ? 5.173 5.075 -20.274 1.00 91.00 118 ILE A N 1
ATOM 879 C CA . ILE A 1 118 ? 5.490 4.020 -19.300 1.00 91.00 118 ILE A CA 1
ATOM 880 C C . ILE A 1 118 ? 4.219 3.559 -18.594 1.00 91.00 118 ILE A C 1
ATOM 882 O O . ILE A 1 118 ? 3.980 2.358 -18.499 1.00 91.00 118 ILE A O 1
ATOM 886 N N . LYS A 1 119 ? 3.403 4.497 -18.100 1.00 90.31 119 LYS A N 1
ATOM 887 C CA . LYS A 1 119 ? 2.155 4.170 -17.406 1.00 90.31 119 LYS A CA 1
ATOM 888 C C . LYS A 1 119 ? 1.240 3.332 -18.302 1.00 90.31 119 LYS A C 1
ATOM 890 O O . LYS A 1 119 ? 0.781 2.284 -17.868 1.00 90.31 119 LYS A O 1
ATOM 895 N N . GLU A 1 120 ? 1.001 3.774 -19.533 1.00 92.44 120 GLU A N 1
ATOM 896 C CA . GLU A 1 120 ? 0.130 3.075 -20.487 1.00 92.44 120 GLU A CA 1
ATOM 897 C C . GLU A 1 120 ? 0.673 1.690 -20.853 1.00 92.44 120 GLU A C 1
ATOM 899 O O . GLU A 1 120 ? -0.083 0.721 -20.864 1.00 92.44 120 GLU A O 1
ATOM 904 N N . CYS A 1 121 ? 1.985 1.568 -21.066 1.00 93.38 121 CYS A N 1
ATOM 905 C CA . CYS A 1 121 ? 2.631 0.281 -21.308 1.00 93.38 121 CYS A CA 1
ATOM 906 C C . CYS A 1 121 ? 2.466 -0.665 -20.111 1.00 93.38 121 CYS A C 1
ATOM 908 O O . CYS A 1 121 ? 2.010 -1.793 -20.263 1.00 93.38 121 CYS A O 1
ATOM 910 N N . MET A 1 122 ? 2.755 -0.198 -18.894 1.00 91.06 122 MET A N 1
ATOM 911 C CA . MET A 1 122 ? 2.614 -1.014 -17.684 1.00 91.06 122 MET A CA 1
ATOM 912 C C . MET A 1 122 ? 1.156 -1.383 -17.374 1.00 91.06 122 MET A C 1
ATOM 914 O O . MET A 1 122 ? 0.917 -2.328 -16.631 1.00 91.06 122 MET A O 1
ATOM 918 N N . GLN A 1 123 ? 0.176 -0.658 -17.918 1.00 90.56 123 GLN A N 1
ATOM 919 C CA . GLN A 1 123 ? -1.244 -1.001 -17.804 1.00 90.56 123 GLN A CA 1
ATOM 920 C C . GLN A 1 123 ? -1.712 -1.993 -18.878 1.00 90.56 123 GLN A C 1
ATOM 922 O O . GLN A 1 123 ? -2.743 -2.632 -18.681 1.00 90.56 123 GLN A O 1
ATOM 927 N N . SER A 1 124 ? -0.984 -2.125 -19.991 1.00 94.06 124 SER A N 1
ATOM 928 C CA . SER A 1 124 ? -1.344 -3.018 -21.099 1.00 94.06 124 SER A CA 1
ATOM 929 C C . SER A 1 124 ? -0.665 -4.387 -21.040 1.00 94.06 124 SER A C 1
ATOM 931 O O . SER A 1 124 ? -1.085 -5.307 -21.744 1.00 94.06 124 SER A O 1
ATOM 933 N N . ILE A 1 125 ? 0.366 -4.552 -20.207 1.00 92.94 125 ILE A N 1
ATOM 934 C CA . ILE A 1 125 ? 1.043 -5.842 -20.053 1.00 92.94 125 ILE A CA 1
ATOM 935 C C . ILE A 1 125 ? 0.120 -6.909 -19.442 1.00 92.94 125 ILE A C 1
ATOM 937 O O . ILE A 1 125 ? -0.627 -6.630 -18.501 1.00 92.94 125 ILE A O 1
ATOM 941 N N . PRO A 1 126 ? 0.213 -8.167 -19.911 1.00 92.50 126 PRO A N 1
ATOM 942 C CA . PRO A 1 126 ? -0.453 -9.283 -19.256 1.00 92.50 126 PRO A CA 1
ATOM 943 C C . PRO A 1 126 ? 0.015 -9.441 -17.806 1.00 92.50 126 PRO A C 1
ATOM 945 O O . PRO A 1 126 ? 1.211 -9.334 -17.515 1.00 92.50 126 PRO A O 1
ATOM 948 N N . VAL A 1 127 ? -0.920 -9.771 -16.908 1.00 87.38 127 VAL A N 1
ATOM 949 C CA . VAL A 1 127 ? -0.636 -9.986 -15.477 1.00 87.38 127 VAL A CA 1
ATOM 950 C C . VAL A 1 127 ? 0.453 -11.042 -15.275 1.00 87.38 127 VAL A C 1
ATOM 952 O O . VAL A 1 127 ? 1.331 -10.860 -14.441 1.00 87.38 127 VAL A O 1
ATOM 955 N N . GLU A 1 128 ? 0.459 -12.105 -16.079 1.00 88.25 128 GLU A N 1
ATOM 956 C CA . GLU A 1 128 ? 1.494 -13.143 -16.029 1.00 88.25 128 GLU A CA 1
ATOM 957 C C . GLU A 1 128 ? 2.899 -12.575 -16.277 1.00 88.25 128 GLU A C 1
ATOM 959 O O . GLU A 1 128 ? 3.819 -12.814 -15.496 1.00 88.25 128 GLU A O 1
ATOM 964 N N . ARG A 1 129 ? 3.062 -11.741 -17.313 1.00 90.25 129 ARG A N 1
ATOM 965 C CA . ARG A 1 129 ? 4.349 -11.100 -17.618 1.00 90.25 129 ARG A CA 1
ATOM 966 C C . ARG A 1 129 ? 4.803 -10.193 -16.479 1.00 90.25 129 ARG A C 1
ATOM 968 O O . ARG A 1 129 ? 5.987 -10.164 -16.151 1.00 90.25 129 ARG A O 1
ATOM 975 N N . PHE A 1 130 ? 3.862 -9.473 -15.878 1.00 88.25 130 PHE A N 1
ATOM 976 C CA . PHE A 1 130 ? 4.130 -8.620 -14.730 1.00 88.25 130 PHE A CA 1
ATOM 977 C C . PHE A 1 130 ? 4.615 -9.420 -13.512 1.00 88.25 130 PHE A C 1
ATOM 979 O O . PHE A 1 130 ? 5.614 -9.055 -12.892 1.00 88.25 130 PHE A O 1
ATOM 986 N N . LEU A 1 131 ? 3.941 -10.527 -13.187 1.00 86.00 131 LEU A N 1
ATOM 987 C CA . LEU A 1 131 ? 4.313 -11.401 -12.072 1.00 86.00 131 LEU A CA 1
ATOM 988 C C . LEU A 1 131 ? 5.673 -12.070 -12.304 1.00 86.00 131 LEU A C 1
ATOM 990 O O . LEU A 1 131 ? 6.518 -12.056 -11.409 1.00 86.00 131 LEU A O 1
ATOM 994 N N . ASN A 1 132 ? 5.927 -12.558 -13.520 1.00 87.69 132 ASN A N 1
ATOM 995 C CA . ASN A 1 132 ? 7.224 -13.118 -13.904 1.00 87.69 132 ASN A CA 1
ATOM 996 C C . ASN A 1 132 ? 8.346 -12.078 -13.788 1.00 87.69 132 ASN A C 1
ATOM 998 O O . ASN A 1 132 ? 9.441 -12.391 -13.321 1.00 87.69 132 ASN A O 1
ATOM 1002 N N . GLY A 1 133 ? 8.067 -10.823 -14.147 1.00 87.75 133 GLY A N 1
ATOM 1003 C CA . GLY A 1 133 ? 9.014 -9.726 -13.982 1.00 87.75 133 GLY A CA 1
ATOM 1004 C C . GLY A 1 133 ? 9.362 -9.454 -12.521 1.00 87.75 133 GLY A C 1
ATOM 1005 O O . GLY A 1 133 ? 10.533 -9.268 -12.198 1.00 87.75 133 GLY A O 1
ATOM 1006 N N . TRP A 1 134 ? 8.380 -9.492 -11.620 1.00 84.00 134 TRP A N 1
ATOM 1007 C CA . TRP A 1 134 ? 8.638 -9.354 -10.185 1.00 84.00 134 TRP A CA 1
ATOM 1008 C C . TRP A 1 134 ? 9.446 -10.512 -9.620 1.00 84.00 134 TRP A C 1
ATOM 1010 O O . TRP A 1 134 ? 10.398 -10.274 -8.878 1.00 84.00 134 TRP A O 1
ATOM 1020 N N . HIS A 1 135 ? 9.124 -11.745 -10.015 1.00 83.06 135 HIS A N 1
ATOM 1021 C CA . HIS A 1 135 ? 9.906 -12.916 -9.632 1.00 83.06 135 HIS A CA 1
ATOM 1022 C C . HIS A 1 135 ? 11.364 -12.776 -10.094 1.00 83.06 135 HIS A C 1
ATOM 1024 O O . HIS A 1 135 ? 12.290 -12.948 -9.302 1.00 83.06 135 HIS A O 1
ATOM 1030 N N . HIS A 1 136 ? 11.574 -12.351 -11.344 1.00 84.38 136 HIS A N 1
ATOM 1031 C CA . HIS A 1 136 ? 12.902 -12.074 -11.881 1.00 84.38 136 HIS A CA 1
ATOM 1032 C C . HIS A 1 136 ? 13.639 -10.986 -11.084 1.00 84.38 136 HIS A C 1
ATOM 1034 O O . HIS A 1 136 ? 14.815 -11.144 -10.758 1.00 84.38 136 HIS A O 1
ATOM 1040 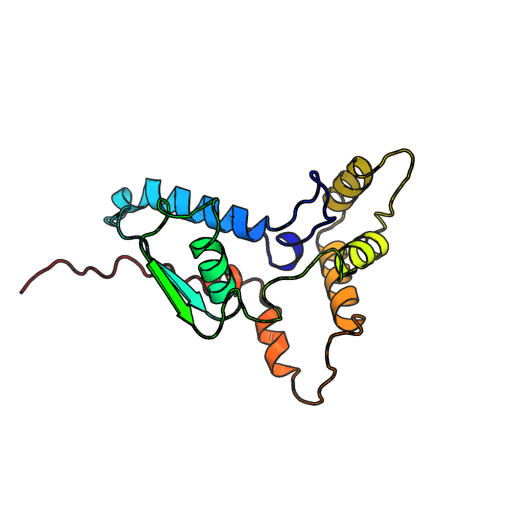N N . VAL A 1 137 ? 12.976 -9.878 -10.745 1.00 83.44 137 VAL A N 1
ATOM 1041 C CA . VAL A 1 137 ? 13.585 -8.800 -9.950 1.00 83.44 137 VAL A CA 1
ATOM 1042 C C . VAL A 1 137 ? 13.961 -9.279 -8.548 1.00 83.44 137 VAL A C 1
ATOM 1044 O O . VAL A 1 137 ? 15.051 -8.942 -8.087 1.00 83.44 137 VAL A O 1
ATOM 1047 N N . ALA A 1 138 ? 13.117 -10.091 -7.905 1.00 75.50 138 ALA A N 1
ATOM 1048 C CA . ALA A 1 138 ? 13.386 -10.653 -6.586 1.00 75.50 138 ALA A CA 1
ATOM 1049 C C . ALA A 1 138 ? 14.655 -11.521 -6.595 1.00 75.50 138 ALA A C 1
ATOM 1051 O O . ALA A 1 138 ? 15.599 -11.228 -5.867 1.00 75.50 138 ALA A O 1
ATOM 1052 N N . ILE A 1 139 ? 14.745 -12.513 -7.487 1.00 76.62 139 ILE A N 1
ATOM 1053 C CA . ILE A 1 139 ? 15.890 -13.444 -7.522 1.00 76.62 139 ILE A CA 1
ATOM 1054 C C . ILE A 1 139 ? 17.204 -12.785 -7.966 1.00 76.62 139 ILE A C 1
ATOM 1056 O O . ILE A 1 139 ? 18.288 -13.267 -7.641 1.00 76.62 139 ILE A O 1
ATOM 1060 N N . THR A 1 140 ? 17.126 -11.687 -8.723 1.00 77.25 140 THR A N 1
ATOM 1061 C CA . THR A 1 140 ? 18.304 -10.977 -9.240 1.00 77.25 140 THR A CA 1
ATOM 1062 C C . THR A 1 140 ? 18.681 -9.753 -8.401 1.00 77.25 140 THR A C 1
ATOM 1064 O O . THR A 1 140 ? 19.589 -9.013 -8.782 1.00 77.25 140 THR A O 1
ATOM 1067 N N . SER A 1 141 ? 17.985 -9.460 -7.298 1.00 66.44 141 SER A N 1
ATOM 1068 C CA . SER A 1 141 ? 18.288 -8.288 -6.472 1.00 66.44 141 SER A CA 1
ATOM 1069 C C . SER A 1 141 ? 19.536 -8.513 -5.607 1.00 66.44 141 SER A C 1
ATOM 1071 O O . SER A 1 141 ? 19.560 -9.453 -4.815 1.00 66.44 141 SER A O 1
ATOM 1073 N N . PRO A 1 142 ? 20.568 -7.650 -5.707 1.00 55.97 142 PRO A N 1
ATOM 1074 C CA . PRO A 1 142 ? 21.832 -7.835 -4.987 1.00 55.97 142 PRO A CA 1
ATOM 1075 C C . PRO A 1 142 ? 21.712 -7.645 -3.466 1.00 55.97 142 PRO A C 1
ATOM 1077 O O . PRO A 1 142 ? 22.605 -8.053 -2.734 1.00 55.97 142 PRO A O 1
ATOM 1080 N N . ASN A 1 143 ? 20.613 -7.050 -2.990 1.00 52.25 143 ASN A N 1
ATOM 1081 C CA . ASN A 1 143 ? 20.380 -6.753 -1.573 1.00 52.25 143 ASN A CA 1
ATOM 1082 C C . ASN A 1 143 ? 19.580 -7.837 -0.833 1.00 52.25 143 ASN A C 1
ATOM 1084 O O . ASN A 1 143 ? 19.297 -7.673 0.354 1.00 52.25 143 ASN A O 1
ATOM 1088 N N . ILE A 1 144 ? 19.193 -8.930 -1.501 1.00 50.84 144 ILE A N 1
ATOM 1089 C CA . ILE A 1 144 ? 18.655 -10.096 -0.799 1.00 50.84 144 ILE A CA 1
ATOM 1090 C C . ILE A 1 144 ? 19.851 -10.909 -0.318 1.00 50.84 144 ILE A C 1
ATOM 1092 O O . ILE A 1 144 ? 20.564 -11.524 -1.111 1.00 50.84 144 ILE A O 1
ATOM 1096 N N . VAL A 1 145 ? 20.087 -10.872 0.994 1.00 39.59 145 VAL A N 1
ATOM 1097 C CA . VAL A 1 145 ? 21.030 -11.765 1.661 1.00 39.59 145 VAL A CA 1
ATOM 1098 C C . VAL A 1 145 ? 20.609 -13.191 1.306 1.00 39.59 145 VAL A C 1
ATOM 1100 O O . VAL A 1 145 ? 19.575 -13.670 1.765 1.00 39.59 145 VAL A O 1
ATOM 1103 N N . LYS A 1 146 ? 21.405 -13.867 0.471 1.00 42.03 146 LYS A N 1
ATOM 1104 C CA . LYS A 1 146 ? 21.364 -15.322 0.290 1.00 42.03 146 LYS A CA 1
ATOM 1105 C C . LYS A 1 146 ? 21.903 -15.972 1.568 1.00 42.03 146 LYS A C 1
ATOM 1107 O O . LYS A 1 146 ? 22.960 -16.586 1.542 1.00 42.03 146 LYS A O 1
ATOM 1112 N N . SER A 1 147 ? 21.275 -15.731 2.719 1.00 34.25 147 SER A N 1
ATOM 1113 C CA . SER A 1 147 ? 21.645 -16.450 3.932 1.00 34.25 147 SER A CA 1
ATOM 1114 C C . SER A 1 147 ? 21.064 -17.839 3.780 1.00 34.25 147 SER A C 1
ATOM 1116 O O . SER A 1 147 ? 19.842 -18.017 3.808 1.00 34.25 147 SER A O 1
ATOM 1118 N N . ASP A 1 148 ? 21.966 -18.782 3.555 1.00 36.38 148 ASP A N 1
ATOM 1119 C CA .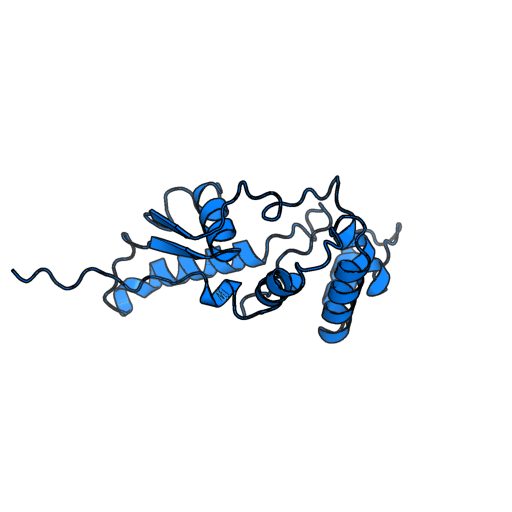 ASP A 1 148 ? 21.730 -20.213 3.550 1.00 36.38 148 ASP A CA 1
ATOM 1120 C C . ASP A 1 148 ? 20.835 -20.582 4.751 1.00 36.38 148 ASP A C 1
ATOM 1122 O O . ASP A 1 148 ? 21.287 -20.589 5.893 1.00 36.38 148 ASP A O 1
ATOM 1126 N N . GLY A 1 149 ? 19.534 -20.789 4.502 1.00 35.06 149 GLY A N 1
ATOM 1127 C CA . GLY A 1 149 ? 18.543 -21.164 5.524 1.00 35.06 149 GLY A CA 1
ATOM 1128 C C . GLY A 1 149 ? 17.343 -20.225 5.738 1.00 35.06 149 GLY A C 1
ATOM 1129 O O . GLY A 1 149 ? 16.497 -20.547 6.558 1.00 35.06 149 GLY A O 1
ATOM 1130 N N . ILE A 1 150 ? 17.215 -19.104 5.013 1.00 41.97 150 ILE A N 1
ATOM 1131 C CA . ILE A 1 150 ? 16.064 -18.161 5.110 1.00 41.97 150 ILE A CA 1
ATOM 1132 C C . ILE A 1 150 ? 15.065 -18.309 3.939 1.00 41.97 150 ILE A C 1
ATOM 1134 O O . ILE A 1 150 ? 14.240 -17.441 3.662 1.00 41.97 150 ILE A O 1
ATOM 1138 N N . TRP A 1 151 ? 15.077 -19.439 3.235 1.00 35.47 151 TRP A N 1
ATOM 1139 C CA . TRP A 1 151 ? 14.038 -19.710 2.231 1.00 35.47 151 TRP A CA 1
ATOM 1140 C C . TRP A 1 151 ? 12.637 -19.845 2.864 1.00 35.47 151 TRP A C 1
ATOM 1142 O O . TRP A 1 151 ? 11.657 -19.486 2.218 1.00 35.47 151 TRP A O 1
ATOM 1152 N N . ASP A 1 152 ? 12.562 -20.177 4.159 1.00 31.86 152 ASP A N 1
ATOM 1153 C CA . ASP A 1 152 ? 11.308 -20.315 4.918 1.00 31.86 152 ASP A CA 1
ATOM 1154 C C . ASP A 1 152 ? 10.648 -18.976 5.313 1.00 31.86 152 ASP A C 1
ATOM 1156 O O . ASP A 1 152 ? 9.477 -18.959 5.673 1.00 31.86 152 ASP A O 1
ATOM 1160 N N . ILE A 1 153 ? 11.345 -17.831 5.222 1.00 38.31 153 ILE A N 1
ATOM 1161 C CA . ILE A 1 153 ? 10.739 -16.507 5.514 1.00 38.31 153 ILE A CA 1
ATOM 1162 C C . ILE A 1 153 ? 10.120 -15.892 4.248 1.00 38.31 153 ILE A C 1
ATOM 1164 O O . ILE A 1 153 ? 9.186 -15.093 4.310 1.00 38.31 153 ILE A O 1
ATOM 1168 N N . PHE A 1 154 ? 10.617 -16.262 3.065 1.00 35.94 154 PHE A N 1
ATOM 1169 C CA . PHE A 1 154 ? 10.119 -15.707 1.804 1.00 35.94 154 PHE A CA 1
ATOM 1170 C C . PHE A 1 154 ? 8.844 -16.382 1.298 1.00 35.94 154 PHE A C 1
ATOM 1172 O O . PHE A 1 154 ? 8.104 -15.760 0.533 1.00 35.94 154 PHE A O 1
ATOM 1179 N N . GLU A 1 155 ? 8.538 -17.599 1.746 1.00 33.84 155 GLU A N 1
ATOM 1180 C CA . GLU A 1 155 ? 7.277 -18.261 1.397 1.00 33.84 155 GLU A CA 1
ATOM 1181 C C . GLU A 1 155 ? 6.066 -17.614 2.101 1.00 33.84 155 GLU A C 1
ATOM 1183 O O . GLU A 1 155 ? 4.954 -17.616 1.570 1.00 33.84 155 GLU A O 1
ATOM 1188 N N . GLU A 1 156 ? 6.298 -16.897 3.205 1.00 32.22 156 GLU A N 1
ATOM 1189 C CA . GLU A 1 156 ? 5.289 -16.053 3.858 1.00 32.22 156 GLU A CA 1
ATOM 1190 C C . GLU A 1 156 ? 5.092 -14.702 3.129 1.00 32.22 156 GLU A C 1
ATOM 1192 O O . GLU A 1 156 ? 4.007 -14.126 3.135 1.00 32.22 156 GLU A O 1
ATOM 1197 N N . GLN A 1 157 ? 6.097 -14.229 2.380 1.00 40.03 157 GLN A N 1
ATOM 1198 C CA . GLN A 1 157 ? 6.046 -12.977 1.600 1.00 40.03 157 GLN A CA 1
ATOM 1199 C C . GLN A 1 157 ? 5.422 -13.149 0.196 1.00 40.03 157 GLN A C 1
ATOM 1201 O O . GLN A 1 157 ? 5.116 -12.160 -0.475 1.00 40.03 157 GLN A O 1
ATOM 1206 N N . ALA A 1 158 ? 5.231 -14.388 -0.277 1.00 31.31 158 ALA A N 1
ATOM 1207 C CA . ALA A 1 158 ? 4.734 -14.691 -1.627 1.00 31.31 158 ALA A CA 1
ATOM 1208 C C . ALA A 1 158 ? 3.205 -14.862 -1.723 1.00 31.31 158 ALA A C 1
ATOM 1210 O O . ALA A 1 158 ? 2.644 -14.909 -2.824 1.00 31.31 158 ALA A O 1
ATOM 1211 N N . SER A 1 159 ? 2.493 -14.923 -0.601 1.00 32.41 159 SER A N 1
ATOM 1212 C CA . SER A 1 159 ? 1.068 -15.233 -0.621 1.00 32.41 159 SER A CA 1
ATOM 1213 C C . SER A 1 159 ? 0.230 -13.970 -0.804 1.00 32.41 159 SER A C 1
ATOM 1215 O O . SER A 1 159 ? 0.040 -13.170 0.100 1.00 32.41 159 SER A O 1
ATOM 1217 N N . THR A 1 160 ? -0.367 -13.830 -1.987 1.00 36.22 160 THR A N 1
ATOM 1218 C CA . THR A 1 160 ? -1.395 -12.822 -2.332 1.00 36.22 160 THR A CA 1
ATOM 1219 C C . THR A 1 160 ? -2.600 -12.820 -1.363 1.00 36.22 160 THR A C 1
ATOM 1221 O O . THR A 1 160 ? -3.399 -11.886 -1.367 1.00 36.22 160 THR A O 1
ATOM 1224 N N . LEU A 1 161 ? -2.705 -13.833 -0.498 1.00 28.80 161 LEU A N 1
ATOM 1225 C CA . LEU A 1 161 ? -3.668 -13.931 0.593 1.00 28.80 161 LEU A CA 1
ATOM 1226 C C . LEU A 1 161 ? -3.237 -13.167 1.857 1.00 28.80 161 LEU A C 1
ATOM 1228 O O . LEU A 1 161 ? -4.115 -12.599 2.492 1.00 28.80 161 LEU A O 1
ATOM 1232 N N . ALA A 1 162 ? -1.938 -13.036 2.156 1.00 32.41 162 ALA A N 1
ATOM 1233 C CA . ALA A 1 162 ? -1.430 -12.502 3.424 1.00 32.41 162 ALA A CA 1
ATOM 1234 C C . ALA A 1 162 ? -1.833 -11.040 3.681 1.00 32.41 162 ALA A C 1
ATOM 1236 O O . ALA A 1 162 ? -2.406 -10.744 4.707 1.00 32.41 162 ALA A O 1
ATOM 1237 N N . ILE A 1 163 ? -1.704 -10.100 2.740 1.00 35.53 163 ILE A N 1
ATOM 1238 C CA . ILE A 1 163 ? -2.037 -8.684 3.043 1.00 35.53 163 ILE A CA 1
ATOM 1239 C C . ILE A 1 163 ? -3.552 -8.452 3.250 1.00 35.53 163 ILE A C 1
ATOM 1241 O O . ILE A 1 163 ? -3.950 -7.526 3.959 1.00 35.53 163 ILE A O 1
ATOM 1245 N N . ILE A 1 164 ? -4.405 -9.284 2.639 1.00 36.28 164 ILE A N 1
ATOM 1246 C CA . ILE A 1 164 ? -5.869 -9.214 2.793 1.00 36.28 164 ILE A CA 1
ATOM 1247 C C . ILE A 1 164 ? -6.340 -10.076 3.981 1.00 36.28 164 ILE A C 1
ATOM 1249 O O . ILE A 1 164 ? -7.362 -9.749 4.579 1.00 36.28 164 ILE A O 1
ATOM 1253 N N . SER A 1 165 ? -5.601 -11.130 4.356 1.00 35.00 165 SER A N 1
ATOM 1254 C CA . SER A 1 165 ? -5.892 -11.996 5.509 1.00 35.00 165 SER A CA 1
ATOM 1255 C C . SER A 1 165 ? -5.203 -11.576 6.811 1.00 35.00 165 SER A C 1
ATOM 1257 O O . SER A 1 165 ? -5.647 -11.984 7.874 1.00 35.00 165 SER A O 1
ATOM 1259 N N . GLU A 1 166 ? -4.129 -10.788 6.755 1.00 40.69 166 GLU A N 1
ATOM 1260 C CA . GLU A 1 166 ? -3.335 -10.369 7.920 1.00 40.69 166 GLU A CA 1
ATOM 1261 C C . GLU A 1 166 ? -3.871 -9.097 8.550 1.00 40.69 166 GLU A C 1
ATOM 1263 O O . GLU A 1 166 ? -3.591 -8.862 9.724 1.00 40.69 166 GLU A O 1
ATOM 1268 N N . ILE A 1 167 ? -4.657 -8.290 7.820 1.00 46.06 167 ILE A N 1
ATOM 1269 C CA . ILE A 1 167 ? -5.549 -7.352 8.494 1.00 46.06 167 ILE A CA 1
ATOM 1270 C C . ILE A 1 167 ? -6.776 -8.131 8.949 1.00 46.06 167 ILE A C 1
ATOM 1272 O O . ILE A 1 167 ? -7.814 -8.133 8.283 1.00 46.06 167 ILE A O 1
ATOM 1276 N N . GLU A 1 168 ? -6.668 -8.798 10.097 1.00 46.06 168 GLU A N 1
ATOM 1277 C CA . GLU A 1 168 ? -7.864 -9.216 10.810 1.00 46.06 168 GLU A CA 1
ATOM 1278 C C . GLU A 1 168 ? -8.626 -7.946 11.193 1.00 46.06 168 GLU A C 1
ATOM 1280 O O . GLU A 1 168 ? -8.309 -7.224 12.142 1.00 46.06 168 GLU A O 1
ATOM 1285 N N . LEU A 1 169 ? -9.667 -7.641 10.425 1.00 44.69 169 LEU A N 1
ATOM 1286 C CA . LEU A 1 169 ? -10.735 -6.784 10.898 1.00 44.69 169 LEU A CA 1
ATOM 1287 C C . LEU A 1 169 ? -11.393 -7.525 12.047 1.00 44.69 169 LEU A C 1
ATOM 1289 O O . LEU A 1 169 ? -12.302 -8.328 11.839 1.00 44.69 169 LEU A O 1
ATOM 1293 N N . VAL A 1 170 ? -10.885 -7.279 13.257 1.00 39.22 170 VAL A N 1
ATOM 1294 C CA . VAL A 1 170 ? -11.474 -7.795 14.484 1.00 39.22 170 VAL A CA 1
ATOM 1295 C C . VAL A 1 170 ? -12.906 -7.295 14.503 1.00 39.22 170 VAL A C 1
ATOM 1297 O O . VAL A 1 170 ? -13.206 -6.125 14.751 1.00 39.22 170 VAL A O 1
ATOM 1300 N N . LYS A 1 171 ? -13.789 -8.221 14.150 1.00 38.56 171 LYS A N 1
ATOM 1301 C CA . LYS A 1 171 ? -15.229 -8.094 14.154 1.00 38.56 171 LYS A CA 1
ATOM 1302 C C . LYS A 1 171 ? -15.609 -7.656 15.557 1.00 38.56 171 LYS A C 1
ATOM 1304 O O . LYS A 1 171 ? -15.507 -8.459 16.471 1.00 38.56 171 LYS A O 1
ATOM 1309 N N . CYS A 1 172 ? -15.971 -6.383 15.706 1.00 35.19 172 CYS A N 1
ATOM 1310 C CA . CYS A 1 172 ? -16.790 -5.835 16.782 1.00 35.19 172 CYS A CA 1
ATOM 1311 C C . CYS A 1 172 ? -16.780 -6.683 18.074 1.00 35.19 172 CYS A C 1
ATOM 1313 O O . CYS A 1 172 ? -17.814 -7.234 18.447 1.00 35.19 172 CYS A O 1
ATOM 1315 N N . ILE A 1 173 ? -15.635 -6.810 18.765 1.00 37.28 173 ILE A N 1
ATOM 1316 C CA . ILE A 1 173 ? -15.617 -7.365 20.128 1.00 37.28 173 ILE A CA 1
ATOM 1317 C C . ILE A 1 173 ? -16.082 -6.248 21.047 1.00 37.28 173 ILE A C 1
ATOM 1319 O O . ILE A 1 173 ? -15.312 -5.636 21.776 1.00 37.28 173 ILE A O 1
ATOM 1323 N N . LEU A 1 174 ? -17.369 -5.955 20.952 1.00 31.30 174 LEU A N 1
ATOM 1324 C CA . LEU A 1 174 ? -18.172 -5.720 22.124 1.00 31.30 174 LEU A CA 1
ATOM 1325 C C . LEU A 1 174 ? -19.392 -6.603 21.951 1.00 31.30 174 LEU A C 1
ATOM 1327 O O . LEU A 1 174 ? -20.413 -6.207 21.388 1.00 31.30 174 LEU A O 1
ATOM 1331 N N . GLU A 1 175 ? -19.240 -7.827 22.454 1.00 33.72 175 GLU A N 1
ATOM 1332 C CA . GLU A 1 175 ? -20.348 -8.512 23.095 1.00 33.72 175 GLU A CA 1
ATOM 1333 C C . GLU A 1 175 ? -21.191 -7.473 23.836 1.00 33.72 175 GLU A C 1
ATOM 1335 O O . GLU A 1 175 ? -20.682 -6.601 24.552 1.00 33.72 175 GLU A O 1
ATOM 1340 N N . LYS A 1 176 ? -22.500 -7.539 23.600 1.00 36.56 176 LYS A N 1
ATOM 1341 C CA . LYS A 1 176 ? -23.491 -6.832 24.396 1.00 36.56 176 LYS A CA 1
ATOM 1342 C C . LYS A 1 176 ? -23.092 -6.951 25.866 1.00 36.56 176 LYS A C 1
ATOM 1344 O O . LYS A 1 176 ? -22.982 -8.060 26.379 1.00 36.56 176 LYS A O 1
ATOM 1349 N N . ARG A 1 177 ? -22.904 -5.809 26.533 1.00 40.91 177 ARG A N 1
ATOM 1350 C CA . ARG A 1 177 ? -22.915 -5.728 27.996 1.00 40.91 177 ARG A CA 1
ATOM 1351 C C . ARG A 1 177 ? -24.147 -6.476 28.511 1.00 40.91 177 ARG A C 1
ATOM 1353 O O . ARG A 1 177 ? -25.253 -5.954 28.408 1.00 40.91 177 ARG A O 1
ATOM 1360 N N . HIS A 1 178 ? -23.935 -7.661 29.063 1.00 36.84 178 HIS A N 1
ATOM 1361 C CA . HIS A 1 178 ? -24.839 -8.313 29.998 1.00 36.84 178 HIS A CA 1
ATOM 1362 C C . HIS A 1 178 ? -23.990 -8.988 31.077 1.00 36.84 178 HIS A C 1
ATOM 1364 O O . HIS A 1 178 ? -23.659 -10.161 30.964 1.00 36.84 178 HIS A O 1
ATOM 1370 N N . PHE A 1 179 ? -23.629 -8.196 32.086 1.00 37.94 179 PHE A N 1
ATOM 1371 C CA . PHE A 1 179 ? -23.627 -8.557 33.502 1.00 37.94 179 PHE A CA 1
ATOM 1372 C C . PHE A 1 179 ? -24.049 -7.312 34.284 1.00 37.94 179 PHE A C 1
ATOM 1374 O O . PHE A 1 179 ? -23.643 -6.202 33.859 1.00 37.94 179 PHE A O 1
#

Sequence (179 aa):
MIKSHNTGFLTASHRLLTGNFGLDDQIQAIRWLKENAPNFGGDSARITLAGESAGAACASLLAISPKTKGYLFSGVILRSGSALAPWAVRSTSTENNSARLMDYCGCRYNRTLGMTHIKECMQSIPVERFLNGWHHVAITSPNIVKSDGIWDIFEEQASTLAIISEIELVKCILEKRHF

pLDDT: mean 75.07, std 21.49, range [28.8, 94.06]